Protein AF-A0A0F9FP25-F1 (afdb_monomer_lite)

Organism: NCBI:txid412755

Structure (mmCIF, N/CA/C/O backbone):
data_AF-A0A0F9FP25-F1
#
_entry.id   AF-A0A0F9FP25-F1
#
loop_
_atom_site.group_PDB
_atom_site.id
_atom_site.type_symbol
_atom_site.label_atom_id
_atom_site.label_alt_id
_atom_site.label_comp_id
_atom_site.label_asym_id
_atom_site.label_entity_id
_atom_site.label_seq_id
_atom_site.pdbx_PDB_ins_code
_atom_site.Cartn_x
_atom_site.Cartn_y
_atom_site.Cartn_z
_atom_site.occupancy
_atom_site.B_iso_or_equiv
_atom_site.auth_seq_id
_atom_site.auth_comp_id
_atom_site.auth_asym_id
_atom_site.auth_atom_id
_atom_site.pdbx_PDB_model_num
ATOM 1 N N . MET A 1 1 ? -53.533 5.940 34.784 1.00 39.25 1 MET A N 1
ATOM 2 C CA . MET A 1 1 ? -52.555 6.800 34.086 1.00 39.25 1 MET A CA 1
ATOM 3 C C . MET A 1 1 ? -51.421 5.889 33.641 1.00 39.25 1 MET A C 1
ATOM 5 O O . MET A 1 1 ? -50.688 5.399 34.487 1.00 39.25 1 MET A O 1
ATOM 9 N N . LEU A 1 2 ? -51.413 5.503 32.364 1.00 34.66 2 LEU A N 1
ATOM 10 C CA . LEU A 1 2 ? -50.53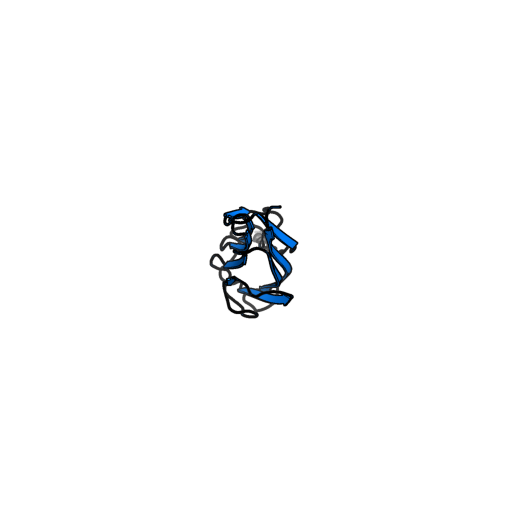0 4.475 31.809 1.00 34.66 2 LEU A CA 1
ATOM 11 C C . LEU A 1 2 ? -49.222 5.145 31.367 1.00 34.66 2 LEU A C 1
ATOM 13 O O . LEU A 1 2 ? -49.244 6.003 30.487 1.00 34.66 2 LEU A O 1
ATOM 17 N N . LEU A 1 3 ? -48.112 4.799 32.014 1.00 39.03 3 LEU A N 1
ATOM 18 C CA . LEU A 1 3 ? -46.781 5.302 31.683 1.00 39.03 3 LEU A CA 1
ATOM 19 C C . LEU A 1 3 ? -46.323 4.626 30.380 1.00 39.03 3 LEU A C 1
ATOM 21 O O . LEU A 1 3 ? -46.026 3.433 30.371 1.00 39.03 3 LEU A O 1
ATOM 25 N N . GLN A 1 4 ? -46.330 5.365 29.269 1.00 40.75 4 GLN A N 1
ATOM 26 C CA . GLN A 1 4 ? -45.769 4.900 28.001 1.00 40.75 4 GLN A CA 1
ATOM 27 C C . GLN A 1 4 ? -44.245 4.836 28.128 1.00 40.75 4 GLN A C 1
ATOM 29 O O . GLN A 1 4 ? -43.572 5.861 28.225 1.00 40.75 4 GLN A O 1
ATOM 34 N N . LEU A 1 5 ? -43.709 3.616 28.137 1.00 37.16 5 LEU A N 1
ATOM 35 C CA . LEU A 1 5 ? -42.285 3.351 27.992 1.00 37.16 5 LEU A CA 1
ATOM 36 C C . LEU A 1 5 ? -41.912 3.646 26.530 1.00 37.16 5 LEU A C 1
ATOM 38 O O . LEU A 1 5 ? -42.077 2.805 25.648 1.00 37.16 5 LEU A O 1
ATOM 42 N N . LEU A 1 6 ? -41.473 4.874 26.257 1.00 44.06 6 LEU A N 1
ATOM 43 C CA . LEU A 1 6 ? -40.870 5.224 24.978 1.00 44.06 6 LEU A CA 1
ATOM 44 C C . LEU A 1 6 ? -39.486 4.563 24.947 1.00 44.06 6 LEU A C 1
ATOM 46 O O . LEU A 1 6 ? -38.513 5.100 25.473 1.00 44.06 6 LEU A O 1
ATOM 50 N N . ALA A 1 7 ? -39.410 3.350 24.401 1.00 42.72 7 ALA A N 1
ATOM 51 C CA . ALA A 1 7 ? -38.137 2.737 24.064 1.00 42.72 7 ALA A CA 1
ATOM 52 C C . ALA A 1 7 ? -37.476 3.625 23.006 1.00 42.72 7 ALA A C 1
ATOM 54 O O . ALA A 1 7 ? -37.883 3.638 21.844 1.00 42.72 7 ALA A O 1
ATOM 55 N N . ALA A 1 8 ? -36.484 4.410 23.421 1.00 42.62 8 ALA A N 1
ATOM 56 C CA . ALA A 1 8 ? -35.568 5.038 22.494 1.00 42.62 8 ALA A CA 1
ATOM 57 C C . ALA A 1 8 ? -34.872 3.905 21.734 1.00 42.62 8 ALA A C 1
ATOM 59 O O . ALA A 1 8 ? -33.995 3.226 22.268 1.00 42.62 8 ALA A O 1
ATOM 60 N N . ALA A 1 9 ? -35.287 3.679 20.490 1.00 43.12 9 ALA A N 1
ATOM 61 C CA . ALA A 1 9 ? -34.448 3.029 19.504 1.00 43.12 9 ALA A CA 1
ATOM 62 C C . ALA A 1 9 ? -33.254 3.965 19.273 1.00 43.12 9 ALA A C 1
ATOM 64 O O . ALA A 1 9 ? -33.255 4.787 18.360 1.00 43.12 9 ALA A O 1
ATOM 65 N N . ILE A 1 10 ? -32.270 3.900 20.173 1.00 48.12 10 ILE A N 1
ATOM 66 C CA . ILE A 1 10 ? -30.950 4.476 19.955 1.00 48.12 10 ILE A CA 1
ATOM 67 C C . ILE A 1 10 ? -30.438 3.750 18.719 1.00 48.12 10 ILE A C 1
ATOM 69 O O . ILE A 1 10 ? -30.246 2.532 18.745 1.00 48.12 10 ILE A O 1
ATOM 73 N N . GLY A 1 11 ? -30.363 4.485 17.608 1.00 39.00 11 GLY A N 1
ATOM 74 C CA . GLY A 1 11 ? -29.936 3.954 16.327 1.00 39.00 11 GLY A CA 1
ATOM 75 C C . GLY A 1 11 ? -28.661 3.152 16.527 1.00 39.00 11 GLY A C 1
ATOM 76 O O . GLY A 1 11 ? -27.704 3.648 17.119 1.00 39.00 11 GLY A O 1
ATOM 77 N N . LYS A 1 12 ? -28.660 1.898 16.065 1.00 41.34 12 LYS A N 1
ATOM 78 C CA . LYS A 1 12 ? -27.414 1.175 15.830 1.00 41.34 12 LYS A CA 1
ATOM 79 C C . LYS A 1 12 ? -26.592 2.068 14.908 1.00 41.34 12 LYS A C 1
ATOM 81 O O . LYS A 1 12 ? -26.882 2.127 13.715 1.00 41.34 12 LYS A O 1
ATOM 86 N N . GLY A 1 13 ? -25.626 2.793 15.470 1.00 49.25 13 GLY A N 1
ATOM 87 C CA . GLY A 1 13 ? -24.547 3.364 14.683 1.00 49.25 13 GLY A CA 1
ATOM 88 C C . GLY A 1 13 ? -24.008 2.223 13.838 1.00 49.25 13 GLY A C 1
ATOM 89 O O . GLY A 1 13 ? -23.750 1.137 14.361 1.00 49.25 13 GLY A O 1
ATOM 90 N N . THR A 1 14 ? -23.986 2.408 12.524 1.00 55.66 14 THR A N 1
ATOM 91 C CA . THR A 1 14 ? -23.369 1.455 11.608 1.00 55.66 14 THR A CA 1
ATOM 92 C C . THR A 1 14 ? -21.960 1.197 12.113 1.00 55.66 14 THR A C 1
ATOM 94 O O . THR A 1 14 ? -21.146 2.117 12.134 1.00 55.66 14 THR A O 1
ATOM 97 N N . VAL A 1 15 ? -21.706 -0.023 12.588 1.00 62.75 15 VAL A N 1
ATOM 98 C CA . VAL A 1 15 ? -20.357 -0.452 12.950 1.00 62.75 15 VAL A CA 1
ATOM 99 C C . VAL A 1 15 ? -19.530 -0.333 11.672 1.00 62.75 15 VAL A C 1
ATOM 101 O O . VAL A 1 15 ? -19.949 -0.910 10.662 1.00 62.75 15 VAL A O 1
ATOM 104 N N . PRO A 1 16 ? -18.443 0.455 11.665 1.00 66.25 16 PRO A N 1
ATOM 105 C CA . PRO A 1 16 ? -17.627 0.594 10.473 1.00 66.25 16 PRO A CA 1
ATOM 106 C C . PRO A 1 16 ? -17.093 -0.778 10.067 1.00 66.25 16 PRO A C 1
ATOM 108 O O . PRO A 1 16 ? -16.616 -1.545 10.904 1.00 66.25 16 PRO A O 1
ATOM 111 N N . VAL A 1 17 ? -17.219 -1.102 8.784 1.00 70.56 17 VAL A N 1
ATOM 112 C CA . VAL A 1 17 ? -16.696 -2.352 8.236 1.00 70.56 17 VAL A CA 1
ATOM 113 C C . VAL A 1 17 ? -15.298 -2.061 7.719 1.00 70.56 17 VAL A C 1
ATOM 115 O O . VAL A 1 17 ? -15.131 -1.200 6.859 1.00 70.56 17 VAL A O 1
ATOM 118 N N . ILE A 1 18 ? -14.303 -2.764 8.252 1.00 74.12 18 ILE A N 1
ATOM 119 C CA . ILE A 1 18 ? -12.907 -2.639 7.830 1.00 74.12 18 ILE A CA 1
ATOM 120 C C . ILE A 1 18 ? -12.627 -3.787 6.864 1.00 74.12 18 ILE A C 1
ATOM 122 O O . ILE A 1 18 ? -12.767 -4.954 7.228 1.00 74.12 18 ILE A O 1
ATOM 126 N N . THR A 1 19 ? -12.282 -3.467 5.620 1.00 74.69 19 THR A N 1
ATOM 127 C CA . THR A 1 19 ? -12.031 -4.464 4.571 1.00 74.69 19 THR A CA 1
ATOM 128 C C . THR A 1 19 ? -10.777 -4.128 3.800 1.00 74.69 19 THR A C 1
ATOM 130 O O . THR A 1 19 ? -10.641 -3.021 3.307 1.00 74.69 19 THR A O 1
ATOM 133 N N . LEU A 1 20 ? -9.894 -5.101 3.607 1.00 75.38 20 LEU A N 1
ATOM 134 C CA . LEU A 1 20 ? -8.749 -4.959 2.716 1.00 75.38 20 LEU A CA 1
ATOM 135 C C . LEU A 1 20 ? -8.905 -5.946 1.563 1.00 75.38 20 LEU A C 1
ATOM 137 O O . LEU A 1 20 ? -9.060 -7.141 1.790 1.00 75.38 20 LEU A O 1
ATOM 141 N N . SER A 1 21 ? -8.895 -5.451 0.326 1.00 76.62 21 SER A N 1
ATOM 142 C CA . SER A 1 21 ? -9.085 -6.303 -0.857 1.00 76.62 21 SER A CA 1
ATOM 143 C C . SER A 1 21 ? -7.795 -6.948 -1.367 1.00 76.62 21 SER A C 1
ATOM 145 O O . SER A 1 21 ? -7.859 -7.811 -2.238 1.00 76.62 21 SER A O 1
ATOM 147 N N . GLY A 1 22 ? -6.635 -6.477 -0.899 1.00 81.38 22 GLY A N 1
ATOM 148 C CA . GLY A 1 22 ? -5.331 -6.933 -1.376 1.00 81.38 22 GLY A CA 1
ATOM 149 C C . GLY A 1 22 ? -5.082 -6.647 -2.852 1.00 81.38 22 GLY A C 1
ATOM 150 O O . GLY A 1 22 ? -5.858 -5.959 -3.529 1.00 81.38 22 GLY A O 1
ATOM 151 N N . GLY A 1 23 ? -3.993 -7.205 -3.370 1.00 86.06 23 GLY A N 1
ATOM 152 C CA . GLY A 1 23 ? -3.768 -7.350 -4.806 1.00 86.06 23 GLY A CA 1
ATOM 153 C C . GLY A 1 23 ? -2.378 -6.947 -5.278 1.00 86.06 23 GLY A C 1
ATOM 154 O O . GLY A 1 23 ? -1.517 -6.543 -4.500 1.00 86.06 23 GLY A O 1
ATOM 155 N N . THR A 1 24 ? -2.185 -7.072 -6.587 1.00 89.94 24 THR A N 1
ATOM 156 C CA . THR A 1 24 ? -0.911 -6.804 -7.252 1.00 89.94 24 THR A CA 1
ATOM 157 C C . THR A 1 24 ? -0.990 -5.508 -8.045 1.00 89.94 24 THR A C 1
ATOM 159 O O . THR A 1 24 ? -1.914 -5.331 -8.838 1.00 89.94 24 THR A O 1
ATOM 162 N N . PHE A 1 25 ? -0.008 -4.632 -7.862 1.00 90.12 25 PHE A N 1
ATOM 163 C CA . PHE A 1 25 ? 0.145 -3.387 -8.604 1.00 90.12 25 PHE A CA 1
ATOM 164 C C . PHE A 1 25 ? 1.445 -3.436 -9.389 1.00 90.12 25 PHE A C 1
ATOM 166 O O . PHE A 1 25 ? 2.509 -3.700 -8.828 1.00 90.12 25 PHE A O 1
ATOM 173 N N . VAL A 1 26 ? 1.354 -3.197 -10.690 1.00 92.44 26 VAL A N 1
ATOM 174 C CA . VAL A 1 26 ? 2.507 -3.226 -11.584 1.00 92.44 26 VAL A CA 1
ATOM 175 C C . VAL A 1 26 ? 2.520 -1.937 -12.371 1.00 92.44 26 VAL A C 1
ATOM 177 O O . VAL A 1 26 ? 1.524 -1.596 -13.004 1.00 92.44 26 VAL A O 1
ATOM 180 N N . HIS A 1 27 ? 3.655 -1.257 -12.365 1.00 94.06 27 HIS A N 1
ATOM 181 C CA . HIS A 1 27 ? 3.880 -0.119 -13.233 1.00 94.06 27 HIS A CA 1
ATOM 182 C C . HIS A 1 27 ? 5.149 -0.356 -14.046 1.00 94.06 27 HIS A C 1
ATOM 184 O O . HIS A 1 27 ? 6.235 -0.555 -13.496 1.00 94.06 27 HIS A O 1
ATOM 190 N N . THR A 1 28 ? 4.981 -0.341 -15.366 1.00 95.06 28 THR A N 1
ATOM 191 C CA . THR A 1 28 ? 6.040 -0.591 -16.341 1.00 95.06 28 THR A CA 1
ATOM 192 C C . THR A 1 28 ? 6.252 0.644 -17.194 1.00 95.06 28 THR A C 1
ATOM 194 O O . THR A 1 28 ? 5.301 1.197 -17.746 1.00 95.06 28 THR A O 1
ATOM 197 N N . VAL A 1 29 ? 7.509 1.046 -17.341 1.00 95.69 29 VAL A N 1
ATOM 198 C CA . VAL A 1 29 ? 7.924 2.118 -18.249 1.00 95.69 29 VAL A CA 1
ATOM 199 C C . VAL A 1 29 ? 9.140 1.683 -19.057 1.00 95.69 29 VAL A C 1
ATOM 201 O O . VAL A 1 29 ? 9.792 0.691 -18.743 1.00 95.69 29 VAL A O 1
ATOM 204 N N . THR A 1 30 ? 9.475 2.450 -20.089 1.00 96.56 30 THR A N 1
ATOM 205 C CA . THR A 1 30 ? 10.714 2.274 -20.853 1.00 96.56 30 THR A CA 1
ATOM 206 C C . THR A 1 30 ? 11.744 3.321 -20.435 1.00 96.56 30 THR A C 1
ATOM 208 O O . THR A 1 30 ? 11.389 4.483 -20.205 1.00 96.56 30 THR A O 1
ATOM 211 N N . ASP A 1 31 ? 13.014 2.918 -20.350 1.00 93.25 31 ASP A N 1
ATOM 212 C CA . ASP A 1 31 ? 14.149 3.829 -20.162 1.00 93.25 31 ASP A CA 1
ATOM 213 C C . ASP A 1 31 ? 14.068 5.007 -21.163 1.00 93.25 31 ASP A C 1
ATOM 215 O O . ASP A 1 31 ? 13.718 4.796 -22.330 1.00 93.25 31 ASP A O 1
ATOM 219 N N . PRO A 1 32 ? 14.311 6.266 -20.744 1.00 93.81 32 PRO A N 1
ATOM 220 C CA . PRO A 1 32 ? 14.884 6.722 -19.470 1.00 93.81 32 PRO A CA 1
ATOM 221 C C . PRO A 1 32 ? 13.852 7.098 -18.390 1.00 93.81 32 PRO A C 1
ATOM 223 O O . PRO A 1 32 ? 14.132 7.927 -17.523 1.00 93.81 32 PRO A O 1
ATOM 226 N N . SER A 1 33 ? 12.628 6.570 -18.461 1.00 94.44 33 SER A N 1
ATOM 227 C CA . SER A 1 33 ? 11.594 6.865 -17.461 1.00 94.44 33 SER A CA 1
ATOM 228 C C . SER A 1 33 ? 11.756 5.998 -16.212 1.00 94.44 33 SER A C 1
ATOM 230 O O . SER A 1 33 ? 12.213 4.862 -16.291 1.00 94.44 33 SER A O 1
ATOM 232 N N . ASN A 1 34 ? 11.310 6.511 -15.062 1.00 94.62 34 ASN A N 1
ATOM 233 C CA . ASN A 1 34 ? 11.279 5.751 -13.812 1.00 94.62 34 ASN A CA 1
ATOM 234 C C . ASN A 1 34 ? 9.905 5.107 -13.603 1.00 94.62 34 ASN A C 1
ATOM 236 O O . ASN A 1 34 ? 8.876 5.764 -13.788 1.00 94.62 34 ASN A O 1
ATOM 240 N N . ALA A 1 35 ? 9.884 3.859 -13.144 1.00 95.88 35 ALA A N 1
ATOM 241 C CA . ALA A 1 35 ? 8.664 3.208 -12.685 1.00 95.88 35 ALA A CA 1
ATOM 242 C C . ALA A 1 35 ? 8.514 3.357 -11.172 1.00 95.88 35 ALA A C 1
ATOM 244 O O . ALA A 1 35 ? 9.462 3.166 -10.416 1.00 95.88 35 ALA A O 1
ATOM 245 N N . GLN A 1 36 ? 7.300 3.669 -10.735 1.00 95.88 36 GLN A N 1
ATOM 246 C CA . GLN A 1 36 ? 6.920 3.722 -9.327 1.00 95.88 36 GLN A CA 1
ATOM 247 C C . GLN A 1 36 ? 5.571 3.035 -9.109 1.00 95.88 36 GLN A C 1
ATOM 249 O O . GLN A 1 36 ? 4.629 3.337 -9.842 1.00 95.88 36 GLN A O 1
ATOM 254 N N . SER A 1 37 ? 5.499 2.169 -8.099 1.00 94.75 37 SER A N 1
ATOM 255 C CA . SER A 1 37 ? 4.310 1.411 -7.689 1.00 94.75 37 SER A CA 1
ATOM 256 C C . SER A 1 37 ? 4.182 1.445 -6.175 1.00 94.75 37 SER A C 1
ATOM 258 O O . SER A 1 37 ? 5.188 1.402 -5.469 1.00 94.75 37 SER A O 1
ATOM 260 N N . GLY A 1 38 ? 2.964 1.495 -5.649 1.00 94.38 38 GLY A N 1
ATOM 261 C CA . GLY A 1 38 ? 2.770 1.621 -4.210 1.00 94.38 38 GLY A CA 1
ATOM 262 C C . GLY A 1 38 ? 1.315 1.671 -3.791 1.00 94.38 38 GLY A C 1
ATOM 263 O O . GLY A 1 38 ? 0.410 1.649 -4.621 1.00 94.38 38 GLY A O 1
ATOM 264 N N . ILE A 1 39 ? 1.112 1.787 -2.485 1.00 92.19 39 ILE A N 1
ATOM 265 C CA . ILE A 1 39 ? -0.193 2.019 -1.875 1.00 92.19 39 ILE A CA 1
ATOM 266 C C . ILE A 1 39 ? -0.144 3.256 -0.986 1.00 92.19 39 ILE A C 1
ATOM 268 O O . ILE A 1 39 ? 0.890 3.589 -0.396 1.00 92.19 39 ILE A O 1
ATOM 272 N N . ARG A 1 40 ? -1.291 3.920 -0.856 1.00 92.44 40 ARG A N 1
ATOM 273 C CA . ARG A 1 40 ? -1.525 4.946 0.150 1.00 92.44 40 ARG A CA 1
ATOM 274 C C . ARG A 1 40 ? -2.817 4.680 0.899 1.00 92.44 40 ARG A C 1
ATOM 276 O O . ARG A 1 40 ? -3.895 4.629 0.311 1.00 92.44 40 ARG A O 1
ATOM 283 N N . LEU A 1 41 ? -2.687 4.593 2.214 1.00 89.69 41 LEU A N 1
ATOM 284 C CA . LEU A 1 41 ? -3.791 4.684 3.149 1.00 89.69 41 LEU A CA 1
ATOM 285 C C . LEU A 1 41 ? -4.097 6.162 3.373 1.00 89.69 41 LEU A C 1
ATOM 287 O O . LEU A 1 41 ? -3.202 6.905 3.771 1.00 89.69 41 LEU A O 1
ATOM 291 N N . GLN A 1 42 ? -5.321 6.602 3.111 1.00 89.12 42 GLN A N 1
ATOM 292 C CA . GLN A 1 42 ? -5.731 7.972 3.405 1.00 89.12 42 GLN A CA 1
ATOM 293 C C . GLN A 1 42 ? -6.328 8.056 4.805 1.00 89.12 42 GLN A C 1
ATOM 295 O O . GLN A 1 42 ? -7.089 7.172 5.207 1.00 89.12 42 GLN A O 1
ATOM 300 N N . ALA A 1 43 ? -6.074 9.167 5.499 1.00 85.25 43 ALA A N 1
ATOM 301 C CA . ALA A 1 43 ? -6.636 9.424 6.829 1.00 85.25 43 ALA A CA 1
ATOM 302 C C . ALA A 1 43 ? -8.176 9.351 6.855 1.00 85.25 43 ALA A C 1
ATOM 304 O O . ALA A 1 43 ? -8.777 9.057 7.880 1.00 85.25 43 ALA A O 1
ATOM 305 N N . GLY A 1 44 ? -8.821 9.611 5.713 1.00 79.69 44 GLY A N 1
ATOM 306 C CA . GLY A 1 44 ? -10.274 9.559 5.555 1.00 79.69 44 GLY A CA 1
ATOM 307 C C . GLY A 1 44 ? -10.865 8.166 5.323 1.00 79.69 44 GLY A C 1
ATOM 308 O O . GLY A 1 44 ? -12.071 8.077 5.109 1.00 79.69 44 GLY A O 1
ATOM 309 N N . GLY A 1 45 ? -10.070 7.093 5.328 1.00 79.75 45 GLY A N 1
ATOM 310 C CA . GLY A 1 45 ? -10.575 5.729 5.113 1.00 79.75 45 GLY A CA 1
ATOM 311 C C . GLY A 1 45 ? -10.442 5.190 3.691 1.00 79.75 45 GLY A C 1
ATOM 312 O O . GLY A 1 45 ? -10.721 4.020 3.445 1.00 79.75 45 GLY A O 1
ATOM 313 N N . GLY A 1 46 ? -9.964 6.031 2.772 1.00 84.19 46 GLY A N 1
ATOM 314 C CA . GLY A 1 46 ? -9.720 5.655 1.385 1.00 84.19 46 GLY A CA 1
ATOM 315 C C . GLY A 1 46 ? -8.411 4.893 1.195 1.00 84.19 46 GLY A C 1
ATOM 316 O O . GLY A 1 46 ? -7.444 5.103 1.935 1.00 84.19 46 GLY A O 1
ATOM 317 N N . MET A 1 47 ? -8.367 4.039 0.174 1.00 85.94 47 MET A N 1
ATOM 318 C CA . MET A 1 47 ? -7.129 3.423 -0.312 1.0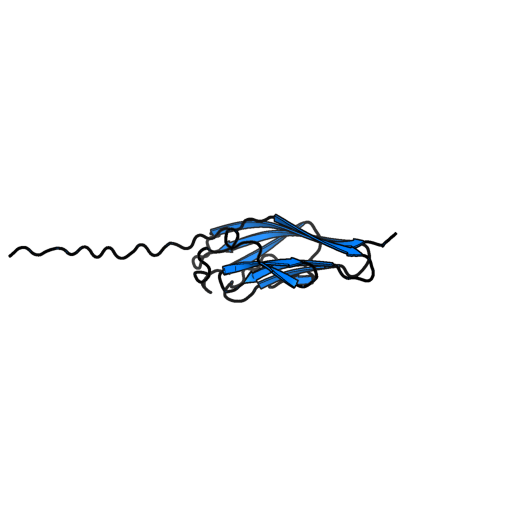0 85.94 47 MET A CA 1
ATOM 319 C C . MET A 1 47 ? -6.837 3.866 -1.749 1.00 85.94 47 MET A C 1
ATOM 321 O O . MET A 1 47 ? -7.717 3.878 -2.614 1.00 85.94 47 MET A O 1
ATOM 325 N N . GLN A 1 48 ? -5.588 4.255 -1.998 1.00 88.62 48 GLN A N 1
ATOM 326 C CA . GLN A 1 48 ? -5.107 4.643 -3.319 1.00 88.62 48 GLN A CA 1
ATOM 327 C C . GLN A 1 48 ? -3.949 3.747 -3.744 1.00 88.62 48 GLN A C 1
ATOM 329 O O . GLN A 1 48 ? -3.093 3.408 -2.926 1.00 88.62 48 GLN A O 1
ATOM 334 N N . GLU A 1 49 ? -3.887 3.425 -5.029 1.00 89.00 49 GLU A N 1
ATOM 335 C CA . GLU A 1 49 ? -2.700 2.832 -5.640 1.00 89.00 49 GLU A CA 1
ATOM 336 C C . GLU A 1 49 ? -1.831 3.924 -6.257 1.00 89.00 49 GLU A C 1
ATOM 338 O O . GLU A 1 49 ? -2.333 4.981 -6.647 1.00 89.00 49 GLU A O 1
ATOM 343 N N . GLN A 1 50 ? -0.524 3.686 -6.321 1.00 88.94 50 GLN A N 1
ATOM 344 C CA . GLN A 1 50 ? 0.402 4.554 -7.031 1.00 88.94 50 GLN A CA 1
ATOM 345 C C . GLN A 1 50 ? 0.719 3.972 -8.407 1.00 88.94 50 GLN A C 1
ATOM 347 O O . GLN A 1 50 ? 1.263 2.874 -8.495 1.00 88.94 50 GLN A O 1
ATOM 352 N N . GLU A 1 51 ? 0.450 4.749 -9.451 1.00 81.06 51 GLU A N 1
ATOM 353 C CA . GLU A 1 51 ? 0.788 4.454 -10.844 1.00 81.06 51 GLU A CA 1
ATOM 354 C C . GLU A 1 51 ? 1.397 5.716 -11.470 1.00 81.06 51 GLU A C 1
ATOM 356 O O . GLU A 1 51 ? 0.907 6.826 -11.249 1.00 81.06 51 GLU A O 1
ATOM 361 N N . ALA A 1 52 ? 2.501 5.592 -12.215 1.00 79.69 52 ALA A N 1
ATOM 362 C CA . ALA A 1 52 ? 3.158 6.738 -12.863 1.00 79.69 52 ALA A CA 1
ATOM 363 C C . ALA A 1 52 ? 3.468 7.920 -11.919 1.00 79.69 52 ALA A C 1
ATOM 365 O O . ALA A 1 52 ? 3.382 9.089 -12.294 1.00 79.69 52 ALA A O 1
ATOM 366 N N . GLY A 1 53 ? 3.804 7.619 -10.660 1.00 78.06 53 GLY A N 1
ATOM 367 C CA . GLY A 1 53 ? 4.080 8.625 -9.631 1.00 78.06 53 GLY A CA 1
ATOM 368 C C . GLY A 1 53 ? 2.839 9.352 -9.095 1.00 78.06 53 GLY A C 1
ATOM 369 O O . GLY A 1 53 ? 2.965 10.160 -8.175 1.00 78.06 53 GLY A O 1
ATOM 370 N N . SER A 1 54 ? 1.646 9.038 -9.601 1.00 87.75 54 SER A N 1
ATOM 371 C CA . SER A 1 54 ? 0.367 9.607 -9.174 1.00 87.75 54 SER A CA 1
ATOM 372 C C . SER A 1 54 ? -0.435 8.603 -8.352 1.00 87.75 54 SER A C 1
ATOM 374 O O . SER A 1 54 ? -0.360 7.403 -8.587 1.00 87.75 54 SER A O 1
ATOM 376 N N . PHE A 1 55 ? -1.209 9.094 -7.383 1.00 87.62 55 PHE A N 1
ATOM 377 C CA . PHE A 1 55 ? -2.105 8.247 -6.595 1.00 87.62 55 PHE A CA 1
ATOM 378 C C . PHE A 1 55 ? -3.516 8.276 -7.172 1.00 87.62 55 PHE A C 1
ATOM 380 O O . PHE A 1 55 ? -4.112 9.348 -7.302 1.00 87.62 55 PHE A O 1
ATOM 387 N N . ILE A 1 56 ? -4.044 7.098 -7.487 1.00 86.50 56 ILE A N 1
ATOM 388 C CA . ILE A 1 56 ? -5.362 6.899 -8.085 1.00 86.50 56 ILE A CA 1
ATOM 389 C C . ILE A 1 56 ? -6.218 6.114 -7.087 1.00 86.50 56 ILE A C 1
ATOM 391 O O . ILE A 1 56 ? -5.764 5.151 -6.471 1.00 86.50 56 ILE A O 1
ATOM 395 N N . GLY A 1 57 ? -7.460 6.554 -6.870 1.00 79.06 57 GLY A N 1
ATOM 396 C CA . GLY A 1 57 ? -8.399 5.835 -6.005 1.00 79.06 57 GLY A CA 1
ATOM 397 C C . GLY A 1 57 ? -8.849 4.533 -6.664 1.00 79.06 57 GLY A C 1
ATOM 398 O O . GLY A 1 57 ? -9.289 4.558 -7.811 1.00 79.06 57 GLY A O 1
ATOM 399 N N . ARG A 1 58 ? -8.759 3.408 -5.947 1.00 69.69 58 ARG A N 1
ATOM 400 C CA . ARG A 1 58 ? -9.028 2.082 -6.525 1.00 69.69 58 ARG A CA 1
ATOM 401 C C . ARG A 1 58 ? -10.524 1.804 -6.721 1.00 69.69 58 ARG A C 1
ATOM 403 O O . ARG A 1 58 ? -10.944 1.372 -7.788 1.00 69.69 58 ARG A O 1
ATOM 410 N N . SER A 1 59 ? -11.328 2.038 -5.682 1.00 63.38 59 SER A N 1
ATOM 411 C CA . SER A 1 59 ? -12.799 1.953 -5.664 1.00 63.38 59 SER A CA 1
ATOM 412 C C . SER A 1 59 ? -13.288 2.190 -4.237 1.00 63.38 59 SER A C 1
ATOM 414 O O . SER A 1 59 ? -12.659 1.710 -3.295 1.00 63.38 59 SER A O 1
ATOM 416 N N . THR A 1 60 ? -14.455 2.817 -4.063 1.00 58.25 60 THR A N 1
ATOM 417 C CA . THR A 1 60 ? -15.045 2.985 -2.725 1.00 58.25 60 THR A CA 1
ATOM 418 C C . THR A 1 60 ? -15.510 1.678 -2.079 1.00 58.25 60 THR A C 1
ATOM 420 O O . THR A 1 60 ? -15.742 1.621 -0.877 1.00 58.25 60 THR A O 1
ATOM 423 N N . ALA A 1 61 ? -15.643 0.606 -2.867 1.00 55.88 61 ALA A N 1
ATOM 424 C CA . ALA A 1 61 ? -15.959 -0.737 -2.376 1.00 55.88 61 ALA A CA 1
ATOM 425 C C . ALA A 1 61 ? -14.722 -1.509 -1.873 1.00 55.88 61 ALA A C 1
ATOM 427 O O . ALA A 1 61 ? -14.869 -2.592 -1.315 1.00 55.88 61 ALA A O 1
ATOM 428 N N . THR A 1 62 ? -13.519 -0.975 -2.100 1.00 53.56 62 THR A N 1
ATOM 429 C CA . THR A 1 62 ? -12.232 -1.531 -1.640 1.00 53.56 62 THR A CA 1
ATOM 430 C C . THR A 1 62 ? -11.525 -0.604 -0.652 1.00 53.56 62 THR A C 1
ATOM 432 O O . THR A 1 62 ? -10.345 -0.798 -0.361 1.00 53.56 62 THR A O 1
ATOM 435 N N . ASP A 1 63 ? -12.230 0.424 -0.179 1.00 62.94 63 ASP A N 1
ATOM 436 C CA . ASP A 1 63 ? -11.745 1.307 0.871 1.00 62.94 63 ASP A CA 1
ATOM 437 C C . ASP A 1 63 ? -11.495 0.506 2.146 1.00 62.94 63 ASP A C 1
ATOM 439 O O . ASP A 1 63 ? -12.206 -0.456 2.455 1.00 62.94 63 ASP A O 1
ATOM 443 N N . TRP A 1 64 ? -10.452 0.892 2.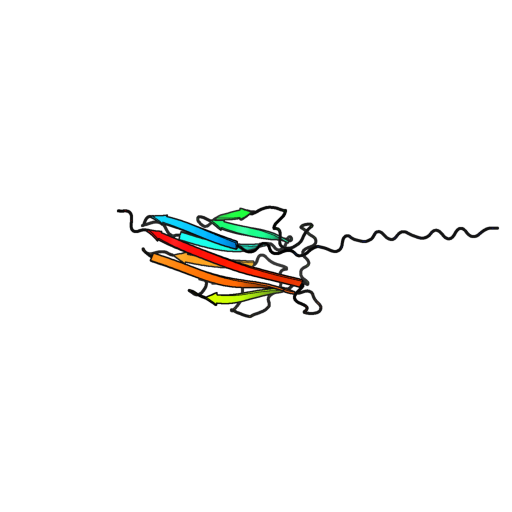879 1.00 67.06 64 TRP A N 1
ATOM 444 C CA . TRP A 1 64 ? -10.010 0.106 4.024 1.00 67.06 64 TRP A CA 1
ATOM 445 C C . TRP A 1 64 ? -10.986 0.189 5.195 1.00 67.06 64 TRP A C 1
ATOM 447 O O . TRP A 1 64 ? -11.006 -0.708 6.034 1.00 67.06 64 TRP A O 1
ATOM 457 N N . ILE A 1 65 ? -11.835 1.218 5.225 1.00 66.31 65 ILE A N 1
ATOM 458 C CA . ILE A 1 65 ? -12.953 1.334 6.156 1.00 66.31 65 ILE A CA 1
ATOM 459 C C . ILE A 1 65 ? -14.153 1.996 5.481 1.00 66.31 65 ILE A C 1
ATOM 461 O O . ILE A 1 65 ? -14.058 3.085 4.922 1.00 66.31 65 ILE A O 1
ATOM 465 N N . ILE A 1 66 ? -15.305 1.331 5.556 1.00 63.44 66 ILE A N 1
ATOM 466 C CA . ILE A 1 66 ? -16.563 1.792 4.972 1.00 63.44 66 ILE A CA 1
ATOM 467 C C . ILE A 1 66 ? -17.588 2.017 6.096 1.00 63.44 66 ILE A C 1
ATOM 469 O O . ILE A 1 66 ? -17.819 1.116 6.912 1.00 63.44 66 ILE A O 1
ATOM 473 N N . PRO A 1 67 ? -18.265 3.181 6.128 1.00 57.62 67 PRO A N 1
ATOM 474 C CA . PRO A 1 67 ? -18.107 4.313 5.211 1.00 57.62 67 PRO A CA 1
ATOM 475 C C . PRO A 1 67 ? -16.818 5.115 5.461 1.00 57.62 67 PRO A C 1
ATOM 477 O O . PRO A 1 67 ? -16.359 5.233 6.598 1.00 57.62 67 PRO A O 1
ATOM 480 N N . ASN A 1 68 ? -16.296 5.748 4.408 1.00 63.44 68 ASN A N 1
ATOM 481 C CA . ASN A 1 68 ? -15.215 6.729 4.529 1.00 63.44 68 ASN A CA 1
ATOM 482 C C . ASN A 1 68 ? -15.594 7.838 5.519 1.00 63.44 68 ASN A C 1
ATOM 484 O O . ASN A 1 68 ? -16.752 8.249 5.610 1.00 63.44 68 ASN A O 1
ATOM 488 N N . GLY A 1 69 ? -14.610 8.326 6.266 1.00 62.66 69 GLY A N 1
ATOM 489 C CA . GLY A 1 69 ? -14.804 9.262 7.374 1.00 62.66 69 GLY A CA 1
ATOM 490 C C . GLY A 1 69 ? -15.157 8.593 8.706 1.00 62.66 69 GLY A C 1
ATOM 491 O O . GLY A 1 69 ? -15.117 9.267 9.730 1.00 62.66 69 GLY A O 1
ATOM 492 N N . ALA A 1 70 ? -15.440 7.284 8.721 1.00 66.31 70 ALA A N 1
ATOM 493 C CA . ALA A 1 70 ? -15.430 6.485 9.950 1.00 66.31 70 ALA A CA 1
ATOM 494 C C . ALA A 1 70 ? -14.019 5.995 10.325 1.00 66.31 70 ALA A C 1
ATOM 496 O O . ALA A 1 70 ? -13.835 5.447 11.410 1.00 66.31 70 ALA A O 1
ATOM 497 N N . ALA A 1 71 ? -13.033 6.209 9.442 1.00 68.19 71 ALA A N 1
ATOM 498 C CA . ALA A 1 71 ? -11.613 6.060 9.740 1.00 68.19 71 ALA A CA 1
ATOM 499 C C . ALA A 1 71 ? -11.251 6.944 10.929 1.00 68.19 71 ALA A C 1
ATOM 501 O O . ALA A 1 71 ? -11.167 8.166 10.797 1.00 68.19 71 ALA A O 1
ATOM 502 N N . SER A 1 72 ? -11.086 6.335 12.100 1.00 67.75 72 SER A N 1
ATOM 503 C CA . SER A 1 72 ? -10.634 7.070 13.270 1.00 67.75 72 SER A CA 1
ATOM 504 C C . SER A 1 72 ? -9.111 7.054 13.340 1.00 67.75 72 SER A C 1
ATOM 506 O O . SER A 1 72 ? -8.443 6.117 12.894 1.00 67.75 72 SER A O 1
ATOM 508 N N . ALA A 1 73 ? -8.558 8.096 13.955 1.00 77.75 73 ALA A N 1
ATOM 509 C CA . ALA A 1 73 ? -7.159 8.130 14.353 1.00 77.75 73 ALA A CA 1
ATOM 510 C C . ALA A 1 73 ? -6.859 7.165 15.515 1.00 77.75 73 ALA A C 1
ATOM 512 O O . ALA A 1 73 ? -5.800 7.274 16.114 1.00 77.75 73 ALA A O 1
ATOM 513 N N . ASP A 1 74 ? -7.761 6.249 15.862 1.00 84.81 74 ASP A N 1
ATOM 514 C CA . ASP A 1 74 ? -7.539 5.255 16.912 1.00 84.81 74 ASP A CA 1
ATOM 515 C C . ASP A 1 74 ? -7.096 3.901 16.329 1.00 84.81 74 ASP A C 1
ATOM 517 O O . ASP A 1 74 ? -6.619 3.044 17.068 1.00 84.81 74 ASP A O 1
ATOM 521 N N . TYR A 1 75 ? -7.210 3.709 15.010 1.00 89.31 75 TYR A N 1
ATOM 522 C CA . TYR A 1 75 ? -6.685 2.525 14.331 1.00 89.31 75 TYR A CA 1
ATOM 523 C C . TYR A 1 75 ? -5.191 2.667 14.043 1.00 89.31 75 TYR A C 1
ATOM 525 O O . TYR A 1 75 ? -4.706 3.747 13.687 1.00 89.31 75 TYR A O 1
ATOM 533 N N . ASP A 1 76 ? -4.487 1.540 14.095 1.00 93.56 76 ASP A N 1
ATOM 534 C CA . ASP A 1 76 ? -3.117 1.429 13.607 1.00 93.56 76 ASP A CA 1
ATOM 535 C C . ASP A 1 76 ? -3.053 0.489 12.403 1.00 93.56 76 ASP A C 1
ATOM 537 O O . ASP A 1 76 ? -3.840 -0.450 12.275 1.00 93.56 76 ASP A O 1
ATOM 541 N N . CYS A 1 77 ? -2.066 0.715 11.546 1.00 93.62 77 CYS A N 1
ATOM 542 C CA . CYS A 1 77 ? -1.716 -0.150 10.434 1.00 93.62 77 CYS A CA 1
ATOM 543 C C . CYS A 1 77 ? -0.264 -0.599 10.540 1.00 93.62 77 CYS A C 1
ATOM 545 O O . CYS A 1 77 ? 0.570 0.055 11.174 1.00 93.62 77 CYS A O 1
ATOM 547 N N . ARG A 1 78 ? 0.034 -1.726 9.907 1.00 95.75 78 ARG A N 1
ATOM 548 C CA . ARG A 1 78 ? 1.378 -2.283 9.821 1.00 95.75 78 ARG A CA 1
ATOM 549 C C . ARG A 1 78 ? 1.570 -2.932 8.463 1.00 95.75 78 ARG A C 1
ATOM 551 O O . ARG A 1 78 ? 0.630 -3.482 7.893 1.00 95.75 78 ARG A O 1
ATOM 558 N N . VAL A 1 79 ? 2.807 -2.870 7.991 1.00 95.62 79 VAL A N 1
ATOM 559 C CA . VAL A 1 79 ? 3.290 -3.675 6.878 1.00 95.62 79 VAL A CA 1
ATOM 560 C C . VAL A 1 79 ? 4.348 -4.635 7.397 1.00 95.62 79 VAL A C 1
ATOM 562 O O . VAL A 1 79 ? 5.217 -4.216 8.163 1.00 95.62 79 VAL A O 1
ATOM 565 N N . THR A 1 80 ? 4.276 -5.887 6.961 1.00 96.75 80 THR A N 1
ATOM 566 C CA . THR A 1 80 ? 5.308 -6.897 7.196 1.00 96.75 80 THR A CA 1
ATOM 567 C C . THR A 1 80 ? 5.768 -7.425 5.844 1.00 96.75 80 THR A C 1
ATOM 569 O O . THR A 1 80 ? 5.000 -8.039 5.104 1.00 96.75 80 THR A O 1
ATOM 572 N N . SER A 1 81 ? 7.016 -7.147 5.489 1.00 93.38 81 SER A N 1
ATOM 573 C CA . SER A 1 81 ? 7.601 -7.561 4.218 1.00 93.38 81 SER A CA 1
ATOM 574 C C . SER A 1 81 ? 7.762 -9.081 4.192 1.00 93.38 81 SER A C 1
ATOM 576 O O . SER A 1 81 ? 8.378 -9.668 5.079 1.00 93.38 81 SER A O 1
ATOM 578 N N . VAL A 1 82 ? 7.214 -9.724 3.162 1.00 92.69 82 VAL A N 1
ATOM 579 C CA . VAL A 1 82 ? 7.208 -11.188 3.025 1.00 92.69 82 VAL A CA 1
ATOM 580 C C . VAL A 1 82 ? 8.329 -11.627 2.085 1.00 92.69 82 VAL A C 1
ATOM 582 O O . VAL A 1 82 ? 9.170 -12.450 2.448 1.00 92.69 82 VAL A O 1
ATOM 585 N N . VAL A 1 83 ? 8.369 -11.060 0.874 1.00 93.81 83 VAL A N 1
ATOM 586 C CA . VAL A 1 83 ? 9.352 -11.389 -0.171 1.00 93.81 83 VAL A CA 1
ATOM 587 C C . VAL A 1 83 ? 9.694 -10.149 -0.993 1.00 93.81 83 VAL A C 1
ATOM 589 O O . VAL A 1 83 ? 8.816 -9.353 -1.322 1.00 93.81 83 VAL A O 1
ATOM 592 N N . GLY A 1 84 ? 10.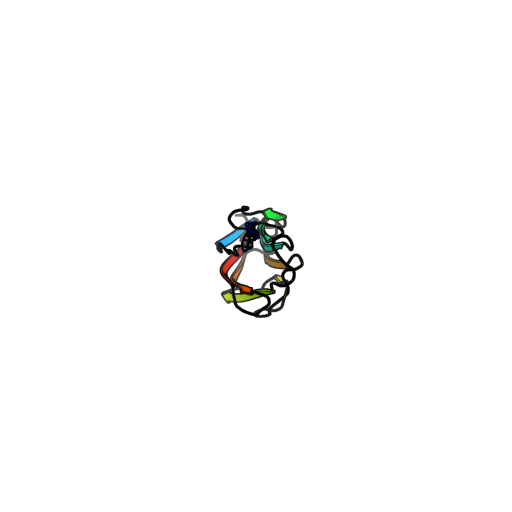954 -10.056 -1.419 1.00 94.19 84 GLY A N 1
ATOM 593 C CA . GLY A 1 84 ? 11.406 -9.109 -2.434 1.00 94.19 84 GLY A CA 1
ATOM 594 C C . GLY A 1 84 ? 12.302 -8.005 -1.884 1.00 94.19 84 GLY A C 1
ATOM 595 O O . GLY A 1 84 ? 13.004 -8.189 -0.891 1.00 94.19 84 GLY A O 1
ATOM 596 N N . ASP A 1 85 ? 12.305 -6.880 -2.582 1.00 96.88 85 ASP A N 1
ATOM 597 C CA . ASP A 1 85 ? 13.083 -5.689 -2.285 1.00 96.88 85 ASP A CA 1
ATOM 598 C C . ASP A 1 85 ? 12.461 -4.865 -1.152 1.00 96.88 85 ASP A C 1
ATOM 600 O O . ASP A 1 85 ? 11.260 -4.930 -0.887 1.00 96.88 85 ASP A O 1
ATOM 604 N N . ALA A 1 86 ? 13.274 -4.025 -0.512 1.00 95.44 86 ALA A N 1
ATOM 605 C CA . ALA A 1 86 ? 12.783 -3.032 0.437 1.00 95.44 86 ALA A CA 1
ATOM 606 C C . ALA A 1 86 ? 12.057 -1.877 -0.278 1.00 95.44 86 ALA A C 1
ATOM 608 O O . ALA A 1 86 ? 12.429 -1.486 -1.389 1.00 95.44 86 ALA A O 1
ATOM 609 N N . PHE A 1 87 ? 11.077 -1.281 0.405 1.00 96.50 87 PHE A N 1
ATOM 610 C CA . PHE A 1 87 ? 10.428 -0.048 -0.040 1.00 96.50 87 PHE A CA 1
ATOM 611 C C . PHE A 1 87 ? 11.430 1.108 -0.173 1.00 96.50 87 PHE A C 1
ATOM 613 O O . PHE A 1 87 ? 12.335 1.261 0.647 1.00 96.50 87 PHE A O 1
ATOM 620 N N . ASP A 1 88 ? 11.220 1.970 -1.167 1.00 96.12 88 ASP A N 1
ATOM 621 C CA . ASP A 1 88 ? 11.949 3.239 -1.310 1.00 96.12 88 ASP A CA 1
ATOM 622 C C . ASP A 1 88 ? 11.358 4.334 -0.423 1.00 96.12 88 ASP A C 1
ATOM 624 O O . ASP A 1 88 ? 12.068 5.213 0.064 1.00 96.12 88 ASP A O 1
ATOM 628 N N . ASN A 1 89 ? 10.050 4.261 -0.185 1.00 95.31 89 ASN A N 1
ATOM 629 C CA . ASN A 1 89 ? 9.354 5.065 0.802 1.00 95.31 89 ASN A CA 1
ATOM 630 C C . ASN A 1 89 ? 8.461 4.146 1.628 1.00 95.31 89 ASN A C 1
ATOM 632 O O . ASN A 1 89 ? 7.571 3.505 1.072 1.00 95.31 89 ASN A O 1
ATOM 636 N N . ALA A 1 90 ? 8.681 4.109 2.937 1.00 96.06 90 ALA A N 1
ATOM 637 C CA . ALA A 1 90 ? 7.842 3.390 3.881 1.00 96.06 90 ALA A CA 1
ATOM 638 C C . ALA A 1 90 ? 7.390 4.346 4.983 1.00 96.06 90 ALA A C 1
ATOM 640 O O . ALA A 1 90 ? 8.199 5.060 5.577 1.00 96.06 90 ALA A O 1
ATOM 641 N N . ALA A 1 91 ? 6.092 4.343 5.281 1.00 95.06 91 ALA A N 1
ATOM 642 C CA . ALA A 1 91 ? 5.523 5.205 6.313 1.00 95.06 91 ALA A CA 1
ATOM 643 C C . ALA A 1 91 ? 6.013 4.874 7.736 1.00 95.06 91 ALA A C 1
ATOM 645 O O . ALA A 1 91 ? 5.872 5.696 8.643 1.00 95.06 91 ALA A O 1
ATOM 646 N N . ALA A 1 92 ? 6.563 3.674 7.921 1.00 95.06 92 ALA A N 1
ATOM 647 C CA . ALA A 1 92 ? 7.141 3.157 9.151 1.00 95.06 92 ALA A CA 1
ATOM 648 C C . ALA A 1 92 ? 8.269 2.173 8.826 1.00 95.06 92 ALA A C 1
ATOM 650 O O . ALA A 1 92 ? 8.419 1.752 7.679 1.00 95.06 92 ALA A O 1
ATOM 651 N N . ALA A 1 93 ? 9.021 1.772 9.851 1.00 95.00 93 ALA A N 1
ATOM 652 C CA . ALA A 1 93 ? 9.855 0.581 9.749 1.00 95.00 93 ALA A CA 1
ATOM 653 C C . ALA A 1 93 ? 8.985 -0.672 9.536 1.00 95.00 93 ALA A C 1
ATOM 655 O O . ALA A 1 93 ? 7.817 -0.701 9.929 1.00 95.00 93 ALA A O 1
ATOM 656 N N . ASP A 1 94 ? 9.574 -1.690 8.913 1.00 94.81 94 ASP A N 1
ATOM 657 C CA . ASP A 1 94 ? 8.923 -2.982 8.709 1.00 94.81 94 ASP A CA 1
ATOM 658 C C . ASP A 1 94 ? 8.510 -3.604 10.049 1.00 94.81 94 ASP A C 1
ATOM 660 O O . ASP A 1 94 ? 9.221 -3.471 11.048 1.00 94.81 94 ASP A O 1
ATOM 664 N N . ASP A 1 95 ? 7.348 -4.249 10.067 1.00 95.81 95 ASP A N 1
ATOM 665 C CA . ASP A 1 95 ? 6.752 -4.876 11.247 1.00 95.81 95 ASP A CA 1
ATOM 666 C C . ASP A 1 95 ? 6.484 -3.916 12.433 1.00 95.81 95 ASP A C 1
ATOM 668 O O . ASP A 1 95 ? 6.392 -4.325 13.593 1.00 95.81 95 ASP A O 1
ATOM 672 N N . VAL A 1 96 ? 6.293 -2.619 12.162 1.00 97.19 96 VAL A N 1
ATOM 673 C CA . VAL A 1 96 ? 5.932 -1.617 13.179 1.00 97.19 96 VAL A CA 1
ATOM 674 C C . VAL A 1 96 ? 4.515 -1.093 12.966 1.00 97.19 96 VAL A C 1
ATOM 676 O O . VAL A 1 96 ? 4.168 -0.590 11.900 1.00 97.19 96 VAL A O 1
ATOM 679 N N . TRP A 1 97 ? 3.709 -1.161 14.027 1.00 96.12 97 TRP A N 1
ATOM 680 C CA . TRP A 1 97 ? 2.391 -0.533 14.074 1.00 96.12 97 TRP A CA 1
ATOM 681 C C . TRP A 1 97 ? 2.508 0.989 14.111 1.00 96.12 97 TRP A C 1
ATOM 683 O O . TRP A 1 97 ? 3.205 1.549 14.961 1.00 96.12 97 TRP A O 1
ATOM 693 N N . ILE A 1 98 ? 1.787 1.652 13.215 1.00 95.38 98 ILE A N 1
ATOM 694 C CA . ILE A 1 98 ? 1.700 3.106 13.137 1.00 95.38 98 ILE A CA 1
ATOM 695 C C . ILE A 1 98 ? 0.265 3.576 12.962 1.00 95.38 98 ILE A C 1
ATOM 697 O O . ILE A 1 98 ? -0.554 2.944 12.306 1.00 95.38 98 ILE A O 1
ATOM 701 N N . ASN A 1 99 ? -0.007 4.758 13.495 1.00 92.81 99 ASN A N 1
ATOM 702 C CA . ASN A 1 99 ? -1.342 5.322 13.502 1.00 92.81 99 ASN A CA 1
ATOM 703 C C . ASN A 1 99 ? -1.893 5.632 12.099 1.00 92.81 99 ASN A C 1
ATOM 705 O O . ASN A 1 99 ? -1.212 6.288 11.304 1.00 92.81 99 ASN A O 1
ATOM 709 N N . CYS A 1 100 ? -3.141 5.251 11.820 1.00 89.62 100 CYS A N 1
ATOM 710 C CA . CYS A 1 100 ? -3.827 5.499 10.545 1.00 89.62 100 CYS A CA 1
ATOM 711 C C . CYS A 1 100 ? -4.385 6.925 10.389 1.00 89.62 100 CYS A C 1
ATOM 713 O O . CYS A 1 100 ? -4.870 7.271 9.315 1.00 89.62 100 CYS A O 1
ATOM 715 N N . GLY A 1 101 ? -4.315 7.773 11.422 1.00 86.94 101 GLY A N 1
ATOM 716 C CA . GLY A 1 101 ? -4.896 9.123 11.444 1.00 86.94 101 GLY A CA 1
ATOM 717 C C . GLY A 1 101 ? -4.237 10.153 10.516 1.00 86.94 101 GLY A C 1
ATOM 718 O O . GLY A 1 101 ? -4.572 11.335 10.565 1.00 86.94 101 GLY A O 1
ATOM 719 N N . SER A 1 102 ? -3.295 9.734 9.672 1.00 90.50 102 SER A N 1
ATOM 720 C CA . SER A 1 102 ? -2.652 10.546 8.637 1.00 90.50 102 SER A CA 1
ATOM 721 C C . SER A 1 102 ? -2.385 9.689 7.406 1.00 90.50 102 SER A C 1
ATOM 723 O O . SER A 1 102 ? -2.239 8.477 7.539 1.00 90.50 102 SER A O 1
ATOM 725 N N . ASP A 1 103 ? -2.215 10.309 6.240 1.00 91.94 103 ASP A N 1
ATOM 726 C CA . ASP A 1 103 ? -1.886 9.572 5.020 1.00 91.94 103 ASP A CA 1
ATOM 727 C C . ASP A 1 103 ? -0.584 8.766 5.176 1.00 91.94 103 ASP A C 1
ATOM 729 O O . ASP A 1 103 ? 0.468 9.311 5.523 1.00 91.94 103 ASP A O 1
ATOM 733 N N . ARG A 1 104 ? -0.646 7.458 4.908 1.00 93.69 104 ARG A N 1
ATOM 734 C CA . ARG A 1 104 ? 0.490 6.527 4.995 1.00 93.69 104 ARG A CA 1
ATOM 735 C C . ARG A 1 104 ? 0.791 5.958 3.627 1.00 93.69 104 ARG A C 1
ATOM 737 O O . ARG A 1 104 ? -0.118 5.510 2.946 1.00 93.69 104 ARG A O 1
ATOM 744 N N . THR A 1 105 ? 2.050 6.009 3.208 1.00 95.06 105 THR A N 1
ATOM 745 C CA . THR A 1 105 ? 2.479 5.566 1.877 1.00 95.06 105 THR A CA 1
ATOM 746 C C . THR A 1 105 ? 3.573 4.512 1.988 1.00 95.06 105 THR A C 1
ATOM 748 O O . THR A 1 105 ? 4.515 4.688 2.759 1.00 95.06 105 THR A O 1
ATOM 751 N N . TRP A 1 106 ? 3.458 3.465 1.174 1.00 95.50 106 TRP A N 1
ATOM 752 C CA . TRP A 1 106 ? 4.502 2.470 0.939 1.00 95.50 106 TRP A CA 1
ATOM 753 C C . TRP A 1 106 ? 4.681 2.297 -0.565 1.00 95.50 106 TRP A C 1
ATOM 755 O O . TRP A 1 106 ? 3.698 2.042 -1.263 1.00 95.50 106 TRP A O 1
ATOM 765 N N . ASN A 1 107 ? 5.895 2.476 -1.086 1.00 96.00 107 ASN A N 1
ATOM 766 C CA . ASN A 1 107 ? 6.150 2.356 -2.522 1.00 96.00 107 ASN A CA 1
ATOM 767 C C . ASN A 1 107 ? 7.563 1.871 -2.867 1.00 96.00 107 ASN A C 1
ATOM 769 O O . ASN A 1 107 ? 8.486 1.947 -2.053 1.00 96.00 107 ASN A O 1
ATOM 773 N N . THR A 1 108 ? 7.707 1.387 -4.099 1.00 96.19 108 THR A N 1
ATOM 774 C CA . THR A 1 108 ? 8.982 1.095 -4.757 1.00 96.19 108 THR A CA 1
ATOM 775 C C . THR A 1 108 ? 9.203 2.050 -5.920 1.00 96.19 108 THR A C 1
ATOM 777 O O . THR A 1 108 ? 8.248 2.490 -6.560 1.00 96.19 108 THR A O 1
ATOM 780 N N . LEU A 1 109 ? 10.466 2.347 -6.207 1.00 95.88 109 LEU A N 1
ATOM 781 C CA . LEU A 1 109 ? 10.947 3.146 -7.324 1.00 95.88 109 LEU A CA 1
ATOM 782 C C . LEU A 1 109 ? 12.049 2.367 -8.048 1.00 95.88 109 LEU A C 1
ATOM 784 O O . LEU A 1 109 ? 13.070 2.021 -7.455 1.00 95.88 109 LEU A O 1
ATOM 788 N N . GLN A 1 110 ? 11.863 2.149 -9.345 1.00 97.00 110 GLN A N 1
ATOM 789 C CA . GLN A 1 110 ? 12.876 1.606 -10.239 1.00 97.00 110 GLN A CA 1
ATOM 790 C C . GLN A 1 110 ? 13.317 2.708 -11.207 1.00 97.00 110 GLN A C 1
ATOM 792 O O . GLN A 1 110 ? 12.495 3.259 -11.939 1.00 97.00 110 GLN A O 1
ATOM 797 N N . SER A 1 111 ? 14.606 3.052 -11.183 1.00 95.62 111 SER A N 1
ATOM 798 C CA . SER A 1 111 ? 15.186 4.158 -11.966 1.00 95.62 111 SER A CA 1
ATOM 799 C C . SER A 1 111 ? 16.196 3.724 -13.028 1.00 95.62 111 SER A C 1
ATOM 801 O O . SER A 1 111 ? 16.713 4.553 -13.771 1.00 95.62 111 SER A O 1
ATOM 803 N N . THR A 1 112 ? 16.500 2.431 -13.095 1.00 95.62 112 THR A N 1
ATOM 804 C CA . THR A 1 112 ? 17.372 1.832 -14.111 1.00 95.62 112 THR A CA 1
ATOM 805 C C . THR A 1 112 ? 16.704 0.594 -14.671 1.00 95.62 112 THR A C 1
ATOM 807 O O . THR A 1 112 ? 15.859 0.012 -13.996 1.00 95.62 112 THR A O 1
ATOM 810 N N . VAL A 1 113 ? 17.112 0.139 -15.856 1.00 97.56 113 VAL A N 1
ATOM 811 C CA . VAL A 1 113 ? 16.591 -1.106 -16.441 1.00 97.56 113 VAL A CA 1
ATOM 812 C C . VAL A 1 113 ? 16.627 -2.247 -15.419 1.00 97.56 113 VAL A C 1
ATOM 814 O O . VAL A 1 113 ? 17.671 -2.516 -14.819 1.00 97.56 113 VAL A O 1
ATOM 817 N N . GLY A 1 114 ? 15.480 -2.883 -15.197 1.00 97.06 114 GLY A N 1
ATOM 818 C CA . GLY A 1 114 ? 15.279 -3.896 -14.166 1.00 97.06 114 GLY A CA 1
ATOM 819 C C . GLY A 1 114 ? 13.899 -3.801 -13.526 1.00 97.06 114 GLY A C 1
ATOM 820 O O . GLY A 1 114 ? 13.018 -3.086 -14.005 1.00 97.06 114 GLY A O 1
ATOM 821 N N . ASN A 1 115 ? 13.712 -4.521 -12.425 1.00 96.31 115 ASN A N 1
ATOM 822 C CA . ASN A 1 115 ? 12.479 -4.498 -11.656 1.00 96.31 115 ASN A CA 1
ATOM 823 C C . ASN A 1 115 ? 12.759 -4.413 -10.155 1.00 96.31 115 ASN A C 1
ATOM 825 O O . ASN A 1 115 ? 13.780 -4.909 -9.684 1.00 96.31 115 ASN A O 1
ATOM 829 N N . LYS A 1 116 ? 11.806 -3.828 -9.429 1.00 96.81 116 LYS A N 1
ATOM 830 C CA . LYS A 1 116 ? 11.781 -3.797 -7.970 1.00 96.81 116 LYS A CA 1
ATOM 831 C C . LYS A 1 116 ? 10.441 -4.308 -7.471 1.00 96.81 116 LYS A C 1
ATOM 833 O O . LYS A 1 116 ? 9.412 -3.659 -7.684 1.00 96.81 116 LYS A O 1
ATOM 838 N N . LEU A 1 117 ? 10.464 -5.479 -6.847 1.00 96.44 117 LEU A N 1
ATOM 839 C CA . LEU A 1 117 ? 9.276 -6.210 -6.416 1.00 96.44 117 LEU A CA 1
ATOM 840 C C . LEU A 1 117 ? 9.248 -6.274 -4.896 1.00 96.44 117 LEU A C 1
ATOM 842 O O . LEU A 1 117 ? 10.181 -6.798 -4.308 1.00 96.44 117 LEU A O 1
ATOM 846 N N . THR A 1 118 ? 8.148 -5.867 -4.274 1.00 96.88 118 THR A N 1
ATOM 847 C CA . THR A 1 118 ? 7.924 -6.062 -2.836 1.00 96.88 118 THR A CA 1
ATOM 848 C C . THR A 1 118 ? 6.560 -6.700 -2.629 1.00 96.88 118 THR A C 1
ATOM 850 O O . THR A 1 118 ? 5.549 -6.163 -3.075 1.00 96.88 118 THR A O 1
ATOM 853 N N . THR A 1 119 ? 6.523 -7.843 -1.950 1.00 96.25 119 THR A N 1
ATOM 854 C CA . THR A 1 119 ? 5.294 -8.501 -1.487 1.00 96.25 119 THR A CA 1
ATOM 855 C C . THR A 1 119 ? 5.250 -8.431 0.026 1.00 96.25 119 THR A C 1
ATOM 857 O O . THR A 1 119 ? 6.257 -8.696 0.687 1.00 96.25 119 THR A O 1
ATOM 860 N N . PHE A 1 120 ? 4.108 -8.033 0.570 1.00 95.88 120 PHE A N 1
ATOM 861 C CA . PHE A 1 120 ? 3.977 -7.712 1.978 1.00 95.88 120 PHE A CA 1
ATOM 862 C C . PHE A 1 120 ? 2.565 -7.961 2.498 1.00 95.88 120 PHE A C 1
ATOM 864 O O . PHE A 1 120 ? 1.578 -7.720 1.798 1.00 95.88 120 PHE A O 1
ATOM 871 N N . ASP A 1 121 ? 2.485 -8.374 3.757 1.00 95.12 121 ASP A N 1
ATOM 872 C CA . ASP A 1 121 ? 1.242 -8.396 4.509 1.00 95.12 121 ASP A CA 1
ATOM 873 C C . ASP A 1 121 ? 0.923 -6.981 4.987 1.00 95.12 121 ASP A C 1
ATOM 875 O O . ASP A 1 121 ? 1.799 -6.239 5.439 1.00 95.12 121 ASP A O 1
ATOM 879 N N . PHE A 1 122 ? -0.344 -6.604 4.882 1.00 92.62 122 PHE A N 1
ATOM 880 C CA . PHE A 1 122 ? -0.878 -5.352 5.384 1.00 92.62 122 PHE A CA 1
ATOM 881 C C . PHE A 1 122 ? -1.985 -5.644 6.378 1.00 92.62 122 PHE A C 1
ATOM 883 O O . PHE A 1 122 ? -2.962 -6.325 6.061 1.00 92.62 122 PHE A O 1
ATOM 890 N N . GLU A 1 123 ? -1.857 -5.075 7.566 1.00 93.00 123 GLU A N 1
ATOM 891 C CA . GLU A 1 123 ? -2.778 -5.314 8.664 1.00 93.00 123 GLU A CA 1
ATOM 892 C C . GLU A 1 123 ? -3.280 -4.006 9.256 1.00 93.00 123 GLU A C 1
ATOM 894 O O . GLU A 1 123 ? -2.576 -2.995 9.275 1.00 93.00 123 GLU A O 1
ATOM 899 N N . ILE A 1 124 ? -4.506 -4.047 9.773 1.00 91.12 124 ILE A N 1
ATOM 900 C CA . ILE A 1 124 ? -5.130 -2.968 10.533 1.00 91.12 124 ILE A CA 1
ATOM 901 C C . ILE A 1 124 ? -5.618 -3.547 11.849 1.00 91.12 124 ILE A C 1
ATOM 903 O O . ILE A 1 124 ? -6.269 -4.595 11.859 1.00 91.12 124 ILE A O 1
ATOM 907 N N . ARG A 1 125 ? -5.340 -2.847 12.946 1.00 92.31 125 ARG A N 1
ATOM 908 C CA . ARG A 1 125 ? -5.831 -3.199 14.278 1.00 92.31 125 ARG A CA 1
ATOM 909 C C . ARG A 1 125 ? -6.658 -2.084 14.894 1.00 92.31 125 ARG A C 1
ATOM 911 O O . ARG A 1 125 ? -6.436 -0.910 14.596 1.00 92.31 125 ARG A O 1
ATOM 918 N N . ASP A 1 126 ? -7.589 -2.481 15.747 1.00 88.94 126 ASP A N 1
ATOM 919 C CA . ASP A 1 126 ? -8.418 -1.587 16.549 1.00 88.94 126 ASP A CA 1
ATOM 920 C C . ASP A 1 126 ? -7.652 -0.999 17.759 1.00 88.94 126 ASP A C 1
ATOM 922 O O . ASP A 1 126 ? -6.502 -1.384 18.014 1.00 88.94 126 ASP A O 1
ATOM 926 N N . PRO A 1 127 ? -8.252 -0.043 18.497 1.00 86.62 127 PRO A N 1
ATOM 927 C CA . PRO A 1 127 ? -7.620 0.589 19.662 1.00 86.62 127 PRO A CA 1
ATOM 928 C C . PRO A 1 127 ? -7.318 -0.387 20.806 1.00 86.62 127 PRO A C 1
ATOM 930 O O . PRO A 1 127 ? -6.438 -0.137 21.631 1.00 86.62 127 PRO A O 1
ATOM 933 N N . GLU A 1 128 ? -8.038 -1.506 20.866 1.00 89.56 128 GLU A N 1
ATOM 934 C CA . GLU A 1 128 ? -7.808 -2.610 21.794 1.00 89.56 128 GLU A CA 1
ATOM 935 C C . GLU A 1 128 ? -6.608 -3.486 21.387 1.00 89.56 128 GLU A C 1
ATOM 937 O O . GLU A 1 128 ? -6.155 -4.327 22.170 1.00 89.56 128 GLU A O 1
ATOM 942 N N . GLY A 1 129 ? -6.050 -3.260 20.195 1.00 89.06 129 GLY A N 1
ATOM 943 C CA . GLY A 1 129 ? -4.869 -3.931 19.668 1.00 89.06 129 GLY A CA 1
ATOM 944 C C . GLY A 1 129 ? -5.170 -5.213 18.890 1.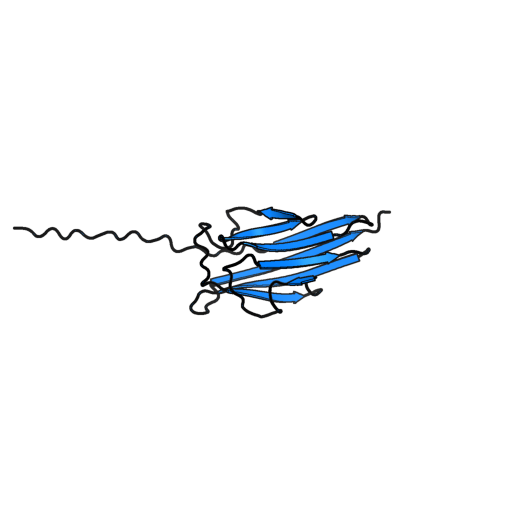00 89.06 129 GLY A C 1
ATOM 945 O O . GLY A 1 129 ? -4.243 -5.970 18.594 1.00 89.06 129 GLY A O 1
ATOM 946 N N . VAL A 1 130 ? -6.433 -5.477 18.561 1.00 90.56 130 VAL A N 1
ATOM 947 C CA . VAL A 1 130 ? -6.875 -6.659 17.816 1.00 90.56 130 VAL A CA 1
ATOM 948 C C . VAL A 1 130 ? -6.795 -6.382 16.319 1.00 90.56 130 VAL A C 1
ATOM 950 O O . VAL A 1 130 ? -7.367 -5.409 15.835 1.00 90.56 130 VAL A O 1
ATOM 953 N N . THR A 1 131 ? -6.123 -7.251 15.557 1.00 91.06 131 THR A N 1
ATOM 954 C CA . THR A 1 131 ? -6.139 -7.180 14.088 1.00 91.06 131 THR A CA 1
ATOM 955 C C . THR A 1 131 ? -7.557 -7.426 13.570 1.00 91.06 131 THR A C 1
ATOM 957 O O . THR A 1 131 ? -8.116 -8.510 13.738 1.00 91.06 131 THR A O 1
ATOM 960 N N . VAL A 1 132 ? -8.126 -6.417 12.920 1.00 88.44 132 VAL A N 1
ATOM 961 C CA . VAL A 1 132 ? -9.501 -6.402 12.399 1.00 88.44 132 VAL A CA 1
ATOM 962 C C . VAL A 1 132 ? -9.559 -6.549 10.882 1.00 88.44 132 VAL A C 1
ATOM 964 O O . VAL A 1 132 ? -10.602 -6.913 10.345 1.00 88.44 132 VAL A O 1
ATOM 967 N N . ALA A 1 133 ? -8.443 -6.319 10.187 1.00 87.12 133 ALA A N 1
ATOM 968 C CA . ALA A 1 133 ? -8.294 -6.645 8.777 1.00 87.12 133 ALA A CA 1
ATOM 969 C C . ALA A 1 133 ? -6.845 -7.012 8.454 1.00 87.12 133 ALA A C 1
ATOM 971 O O . ALA A 1 133 ? -5.910 -6.451 9.022 1.00 87.12 133 ALA A O 1
ATOM 972 N N . SER A 1 134 ? -6.677 -7.940 7.519 1.00 89.81 134 SER A N 1
ATOM 973 C CA . SER A 1 134 ? -5.381 -8.373 7.006 1.00 89.81 134 SER A CA 1
ATOM 974 C C . SER A 1 134 ? -5.526 -8.772 5.540 1.00 89.81 134 SER A C 1
ATOM 976 O O . SER A 1 134 ? -6.555 -9.330 5.149 1.00 89.81 134 SER A O 1
ATOM 978 N N . THR A 1 135 ? -4.525 -8.455 4.728 1.00 89.44 135 THR A N 1
ATOM 979 C CA . THR A 1 135 ? -4.407 -8.926 3.347 1.00 89.44 135 THR A CA 1
ATOM 980 C C . THR A 1 135 ? -2.951 -8.899 2.906 1.00 89.44 135 THR A C 1
ATOM 982 O O . THR A 1 135 ? -2.153 -8.151 3.458 1.00 89.44 135 THR A O 1
ATOM 985 N N . GLU A 1 136 ? -2.639 -9.606 1.828 1.00 92.06 136 GLU A N 1
ATOM 986 C CA . GLU A 1 136 ? -1.370 -9.456 1.120 1.00 92.06 136 GLU A CA 1
ATOM 987 C C . GLU A 1 136 ? -1.497 -8.436 -0.027 1.00 92.06 136 GLU A C 1
ATOM 989 O O . GLU A 1 136 ? -2.526 -8.362 -0.719 1.00 92.06 136 GLU A O 1
ATOM 994 N N . TYR A 1 137 ? -0.436 -7.662 -0.243 1.00 92.19 137 TYR A N 1
ATOM 995 C CA . TYR A 1 137 ? -0.224 -6.847 -1.433 1.00 92.19 137 TYR A CA 1
ATOM 996 C C . TYR A 1 137 ? 1.110 -7.189 -2.090 1.00 92.19 137 TYR A C 1
ATOM 998 O O . TYR A 1 137 ? 2.074 -7.580 -1.437 1.00 92.19 137 TYR A O 1
ATOM 1006 N N . SER A 1 138 ? 1.182 -6.960 -3.398 1.00 94.44 138 SER A N 1
ATOM 1007 C CA . SER A 1 138 ? 2.425 -7.044 -4.157 1.00 94.44 138 SER A CA 1
ATOM 1008 C C . SER A 1 138 ? 2.566 -5.812 -5.046 1.00 94.44 138 SER A C 1
ATOM 1010 O O . SER A 1 138 ? 1.627 -5.452 -5.752 1.00 94.44 138 SER A O 1
ATOM 1012 N N . ILE A 1 139 ? 3.711 -5.134 -5.004 1.00 94.56 139 ILE A N 1
ATOM 1013 C CA . ILE A 1 139 ? 4.012 -3.955 -5.829 1.00 94.56 139 ILE A CA 1
ATOM 1014 C C . ILE A 1 139 ? 5.254 -4.223 -6.676 1.00 94.56 139 ILE A C 1
ATOM 1016 O O . ILE A 1 139 ? 6.262 -4.699 -6.157 1.00 94.56 139 ILE A O 1
ATOM 1020 N N . ASN A 1 140 ? 5.195 -3.923 -7.973 1.00 95.44 140 ASN A N 1
ATOM 1021 C CA . ASN A 1 140 ? 6.278 -4.201 -8.912 1.00 95.44 140 ASN A CA 1
ATOM 1022 C C . ASN A 1 140 ? 6.527 -3.017 -9.851 1.00 95.44 140 ASN A C 1
ATOM 1024 O O . ASN A 1 140 ? 5.719 -2.724 -10.732 1.00 95.44 140 ASN A O 1
ATOM 1028 N N . SER A 1 141 ? 7.666 -2.357 -9.674 1.00 96.88 141 SER A N 1
ATOM 1029 C CA . SER A 1 141 ? 8.103 -1.243 -10.517 1.00 96.88 141 SER A CA 1
ATOM 1030 C C . SER A 1 141 ? 9.119 -1.740 -11.539 1.00 96.88 141 SER A C 1
ATOM 1032 O O . SER A 1 141 ? 10.167 -2.247 -11.146 1.00 96.88 141 SER A O 1
ATOM 1034 N N . ILE A 1 142 ? 8.825 -1.606 -12.834 1.00 96.81 142 ILE A N 1
ATOM 1035 C CA . ILE A 1 142 ? 9.623 -2.178 -13.928 1.00 96.81 142 ILE A CA 1
ATOM 1036 C C . ILE A 1 142 ? 10.084 -1.078 -14.890 1.00 96.81 142 ILE A C 1
ATOM 1038 O O . ILE A 1 142 ? 9.265 -0.327 -15.417 1.00 96.81 142 ILE A O 1
ATOM 1042 N N . VAL A 1 143 ? 11.388 -1.019 -15.161 1.00 97.62 143 VAL A N 1
ATOM 1043 C CA . VAL A 1 143 ? 11.967 -0.221 -16.250 1.00 97.62 143 VAL A CA 1
ATOM 1044 C C . VAL A 1 143 ? 12.523 -1.178 -17.301 1.00 97.62 143 VAL A C 1
ATOM 1046 O O . VAL A 1 143 ? 13.468 -1.923 -17.038 1.00 97.62 143 VAL A O 1
ATOM 1049 N N . ASP A 1 144 ? 11.949 -1.144 -18.497 1.00 96.69 144 ASP A N 1
ATOM 1050 C CA . ASP A 1 144 ? 12.384 -1.942 -19.642 1.00 96.69 144 ASP A CA 1
ATOM 1051 C C . ASP A 1 144 ? 13.441 -1.206 -20.471 1.00 96.69 144 ASP A C 1
ATOM 1053 O O . ASP A 1 144 ? 13.454 0.024 -20.551 1.00 96.69 144 ASP A O 1
ATOM 1057 N N . SER A 1 145 ? 14.308 -1.962 -21.152 1.00 93.06 145 SER A N 1
ATOM 1058 C CA . SER A 1 145 ? 15.430 -1.399 -21.915 1.00 93.06 145 SER A CA 1
ATOM 1059 C C . SER A 1 145 ? 15.053 -0.716 -23.227 1.00 93.06 145 SER A C 1
ATOM 1061 O O . SER A 1 145 ? 15.938 -0.117 -23.819 1.00 93.06 145 SER A O 1
ATOM 1063 N N . GLY A 1 146 ? 13.803 -0.825 -23.696 1.00 81.50 146 GLY A N 1
ATOM 1064 C CA . GLY A 1 146 ? 13.364 -0.265 -24.981 1.00 81.50 146 GLY A CA 1
ATOM 1065 C C . GLY A 1 146 ? 14.191 -0.804 -26.149 1.00 81.50 146 GLY A C 1
ATOM 1066 O O . GLY A 1 146 ? 15.221 -0.234 -26.491 1.00 81.50 146 GLY A O 1
ATOM 1067 N N . GLY A 1 147 ? 13.786 -1.945 -26.713 1.00 69.38 147 GLY A N 1
ATOM 1068 C CA . GLY A 1 147 ? 14.491 -2.562 -27.847 1.00 69.38 147 GLY A CA 1
ATOM 1069 C C . GLY A 1 147 ? 14.631 -1.660 -29.071 1.00 69.38 147 GLY A C 1
ATOM 1070 O O . GLY A 1 147 ? 13.799 -0.739 -29.238 1.00 69.38 147 GLY A O 1
#

Secondary structure (DSSP, 8-state):
--------------PPEE----EEEEEEEETTSPEEEEEEE-TTS-EEEEETTEEEE--TTS-SEESTT---TT-EEEEEEEEEPPPSEESS-TT--EESSS-EEEEEEE-SSEEEEEEEE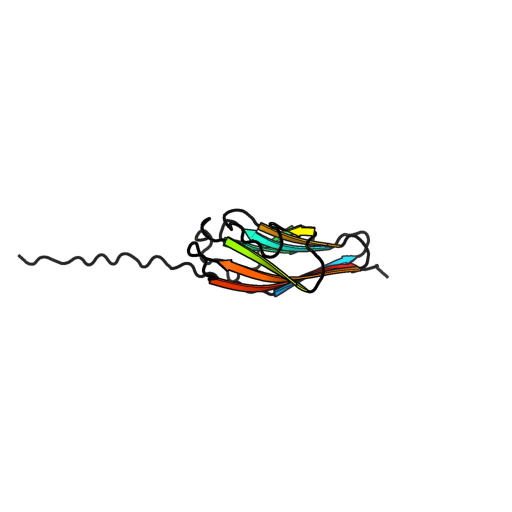EEEE-TTS-EEEEEEEEEEEEEE---

Radius of gyration: 19.6 Å; chains: 1; bounding box: 70×22×62 Å

Sequence (147 aa):
MLLQLLAAAIGKGTVPVITLSGGTFVHTVTDPSNAQSGIRLQAGGGMQEQEAGSFIGRSTATDWIIPNGAASADYDCRVTSVVGDAFDNAAAADDVWINCGSDRTWNTLQSTVGNKLTTFDFEIRDPEGVTVASTEYSINSIVDSGG

Foldseek 3Di:
DDDDPPPPPPDPPPDKAFEAPAEEAEEEDEPQDKFKWWWKQALQQFIWIDYSNDTDGPDCVRGRIPPGNVNDQLKWKAKAWDDWDAWPDFQDPHPDTDTSNHMTMTMHMDRDADKGKTKIKMFMDGNVGHTNYIDIYMYMTHYHHDD

pLDDT: mean 83.19, std 16.96, range [34.66, 97.62]